Protein AF-A0A956MX14-F1 (afdb_monomer_lite)

Secondary structure (DSSP, 8-state):
----EEEEEEEE-S-B-HHHHHHHHHHHHTEEEEEEEEEE--B-HHHHHHHHHHHHHHHHTT-EEEEEEEEEEGGGGGHHHH--S-EEEEEEEEEE-----

Foldseek 3Di:
DQDAAAEDEEEQEEEQDPVSLVVVLVVLVSHQAYEYEDAYAYYDLVSLVVSLVSQLVCVVSVRYDAEYEAHAEESSCCCVVRRPDDYHYDHHPDYYYDDDD

Structure (mmCIF, N/CA/C/O backbone):
data_AF-A0A956MX14-F1
#
_entry.id   AF-A0A956MX14-F1
#
loop_
_atom_site.group_PDB
_atom_site.id
_atom_site.type_symbol
_atom_site.label_atom_id
_atom_site.label_alt_id
_atom_site.label_comp_id
_atom_site.label_asym_id
_atom_site.label_entity_id
_atom_site.label_seq_id
_atom_site.pdbx_PDB_ins_code
_atom_site.Cartn_x
_atom_site.Cartn_y
_atom_site.Cartn_z
_atom_site.occupancy
_atom_site.B_iso_or_equiv
_atom_site.auth_seq_id
_atom_site.auth_comp_id
_atom_site.auth_asym_id
_atom_site.auth_atom_id
_atom_site.pdbx_PDB_model_num
ATOM 1 N N . MET A 1 1 ? 1.180 10.089 26.466 1.00 47.50 1 MET A N 1
ATOM 2 C CA . MET A 1 1 ? 0.383 9.215 25.581 1.00 47.50 1 MET A CA 1
ATOM 3 C C . MET A 1 1 ? 0.001 10.038 24.370 1.00 47.50 1 MET A C 1
ATOM 5 O O . MET A 1 1 ? -0.615 11.078 24.557 1.00 47.50 1 MET A O 1
ATOM 9 N N . ILE A 1 2 ? 0.427 9.641 23.173 1.00 55.06 2 ILE A N 1
ATOM 10 C CA . ILE A 1 2 ? -0.031 10.278 21.934 1.00 55.06 2 ILE A CA 1
ATOM 11 C C . ILE A 1 2 ? -1.357 9.607 21.586 1.00 55.06 2 ILE A C 1
ATOM 13 O O . ILE A 1 2 ? -1.399 8.402 21.343 1.00 55.06 2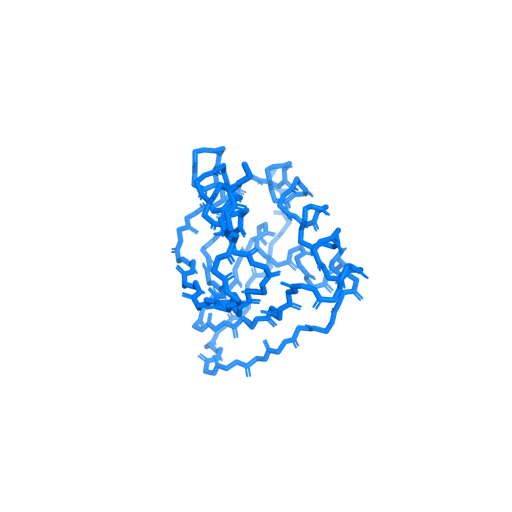 ILE A O 1
ATOM 17 N N . THR A 1 3 ? -2.451 10.357 21.636 1.00 61.34 3 THR A N 1
ATOM 18 C CA . THR A 1 3 ? -3.761 9.886 21.187 1.00 61.34 3 THR A CA 1
ATOM 19 C C . THR A 1 3 ? -3.729 9.834 19.662 1.00 61.34 3 THR A C 1
ATOM 21 O O . THR A 1 3 ? -3.757 10.877 19.012 1.00 61.34 3 THR A O 1
ATOM 24 N N . LYS A 1 4 ? -3.619 8.633 19.081 1.00 71.25 4 LYS A N 1
ATOM 25 C CA . LYS A 1 4 ? -3.745 8.460 17.627 1.00 71.25 4 LYS A CA 1
ATOM 26 C C . LYS A 1 4 ? -5.141 8.916 17.193 1.00 71.25 4 LYS A C 1
ATOM 28 O O . LYS A 1 4 ? -6.128 8.580 17.852 1.00 71.25 4 LYS A O 1
ATOM 33 N N . GLN A 1 5 ? -5.236 9.670 16.098 1.00 70.00 5 GLN A N 1
ATOM 34 C CA . GLN A 1 5 ? -6.532 9.916 15.458 1.00 70.00 5 GLN A CA 1
ATOM 35 C C . GLN A 1 5 ? -7.127 8.572 14.996 1.00 70.00 5 GLN A C 1
ATOM 37 O O . GLN A 1 5 ? -6.390 7.677 14.577 1.00 70.00 5 GLN A O 1
ATOM 42 N N . LEU A 1 6 ? -8.451 8.424 15.123 1.00 85.38 6 LEU A N 1
ATOM 43 C CA . LEU A 1 6 ? -9.152 7.142 14.960 1.00 85.38 6 LEU A CA 1
ATOM 44 C C . LEU A 1 6 ? -9.025 6.567 13.543 1.00 85.38 6 LEU A C 1
ATOM 46 O O . LEU A 1 6 ? -8.735 5.385 13.396 1.00 85.38 6 LEU A O 1
ATOM 50 N N . GLU A 1 7 ? -9.195 7.397 12.516 1.00 92.81 7 GLU A N 1
ATOM 51 C CA . GLU A 1 7 ? -9.185 6.974 11.116 1.00 92.81 7 GLU A CA 1
ATOM 52 C C . GLU A 1 7 ? -8.694 8.109 10.211 1.00 92.81 7 GLU A C 1
ATOM 54 O O . GLU A 1 7 ? -9.032 9.275 10.431 1.00 92.81 7 GLU A O 1
ATOM 59 N N . HIS A 1 8 ? -7.906 7.777 9.186 1.00 96.62 8 HIS A N 1
ATOM 60 C CA . HIS A 1 8 ? -7.459 8.736 8.179 1.00 96.62 8 HIS A CA 1
ATOM 61 C C . HIS A 1 8 ? -7.360 8.110 6.783 1.00 96.62 8 HIS A C 1
ATOM 63 O O . HIS A 1 8 ? -7.179 6.903 6.633 1.00 96.62 8 HIS A O 1
ATOM 69 N N . THR A 1 9 ? -7.483 8.941 5.747 1.00 97.81 9 THR A N 1
ATOM 70 C CA . THR A 1 9 ? -7.290 8.529 4.351 1.00 97.81 9 THR A CA 1
ATOM 71 C C . THR A 1 9 ? -5.990 9.111 3.830 1.00 97.81 9 THR A C 1
ATOM 73 O O . THR A 1 9 ? -5.788 10.320 3.898 1.00 97.81 9 THR A O 1
ATOM 76 N N . ILE A 1 10 ? -5.134 8.256 3.279 1.00 98.38 10 ILE A N 1
ATOM 77 C CA . ILE A 1 10 ? -3.861 8.647 2.679 1.00 98.38 10 ILE A CA 1
ATOM 78 C C . ILE A 1 10 ? -3.909 8.297 1.197 1.00 98.38 10 ILE A C 1
ATOM 80 O O . ILE A 1 10 ? -4.367 7.220 0.829 1.00 98.38 10 ILE A O 1
ATOM 84 N N . ILE A 1 11 ? -3.446 9.221 0.361 1.00 98.56 11 ILE A N 1
ATOM 85 C CA . ILE A 1 11 ? -3.208 8.995 -1.063 1.00 98.56 11 ILE A CA 1
ATOM 86 C C . ILE A 1 11 ? -1.695 9.029 -1.255 1.00 98.56 11 ILE A C 1
ATOM 88 O O . ILE A 1 11 ? -1.064 10.009 -0.858 1.00 98.56 11 ILE A O 1
ATOM 92 N N . PHE A 1 12 ? -1.148 7.957 -1.815 1.00 98.62 12 PHE A N 1
ATOM 93 C CA . PHE A 1 12 ? 0.251 7.812 -2.190 1.00 98.62 12 PHE A CA 1
ATOM 94 C C . PHE A 1 12 ? 0.339 7.707 -3.714 1.00 98.62 12 PHE A C 1
ATOM 96 O O . PHE A 1 12 ? -0.363 6.883 -4.308 1.00 98.62 12 PHE A O 1
ATOM 103 N N . THR A 1 13 ? 1.143 8.579 -4.321 1.00 98.56 13 THR A N 1
ATOM 104 C CA . THR A 1 13 ? 1.333 8.706 -5.780 1.00 98.56 13 THR A CA 1
ATOM 105 C C . THR A 1 13 ? 2.800 8.870 -6.171 1.00 98.56 13 THR A C 1
ATOM 107 O O . THR A 1 13 ? 3.079 9.204 -7.320 1.00 98.56 13 THR A O 1
ATOM 110 N N . ASP A 1 14 ? 3.715 8.705 -5.218 1.00 98.44 14 ASP A N 1
ATOM 111 C CA . ASP A 1 14 ? 5.141 8.934 -5.425 1.00 98.44 14 ASP A CA 1
ATOM 112 C C . ASP A 1 14 ? 5.840 7.659 -5.922 1.00 98.44 14 ASP A C 1
ATOM 114 O O . ASP A 1 14 ? 5.271 6.556 -5.930 1.00 98.44 14 ASP A O 1
ATOM 118 N N . ASP A 1 15 ? 7.086 7.816 -6.354 1.00 98.06 15 ASP A N 1
ATOM 119 C CA . ASP A 1 15 ? 7.964 6.690 -6.660 1.00 98.06 15 ASP A CA 1
ATOM 120 C C . ASP A 1 15 ? 8.393 5.982 -5.365 1.00 98.06 15 ASP A C 1
ATOM 122 O O . ASP A 1 15 ? 8.356 6.553 -4.271 1.00 98.06 15 ASP A O 1
ATOM 126 N N . ILE A 1 16 ? 8.765 4.710 -5.478 1.00 98.19 16 ILE A N 1
ATOM 127 C CA . ILE A 1 16 ? 9.193 3.868 -4.360 1.00 98.19 16 ILE A CA 1
ATOM 128 C C . ILE A 1 16 ? 10.673 4.120 -4.076 1.00 98.19 16 ILE A C 1
ATOM 130 O O . ILE A 1 16 ? 11.559 3.470 -4.632 1.00 98.19 16 ILE A O 1
ATOM 134 N N . GLU A 1 17 ? 10.928 5.082 -3.196 1.00 98.44 17 GLU A N 1
ATOM 135 C CA . GLU A 1 17 ? 12.256 5.495 -2.751 1.00 98.44 17 GLU A CA 1
ATOM 136 C C . GLU A 1 17 ? 12.313 5.553 -1.220 1.00 98.44 17 GLU A C 1
ATOM 138 O O . GLU A 1 17 ? 11.280 5.577 -0.550 1.00 98.44 17 GLU A O 1
ATOM 143 N N . GLU A 1 18 ? 13.519 5.544 -0.645 1.00 98.44 18 GLU A N 1
ATOM 144 C CA . GLU A 1 18 ? 13.705 5.504 0.814 1.00 98.44 18 GLU A CA 1
ATOM 145 C C . GLU A 1 18 ? 12.967 6.654 1.519 1.00 98.44 18 GLU A C 1
ATOM 147 O O . GLU A 1 18 ? 12.235 6.420 2.479 1.00 98.44 18 GLU A O 1
ATOM 152 N N . GLU A 1 19 ? 13.103 7.882 1.008 1.00 98.50 19 GLU A N 1
ATOM 153 C CA . GLU A 1 19 ? 12.473 9.077 1.582 1.00 98.50 19 GLU A CA 1
ATOM 154 C C . GLU A 1 19 ? 10.940 9.008 1.507 1.00 98.50 19 GLU A C 1
ATOM 156 O O . GLU A 1 19 ? 10.260 9.171 2.520 1.00 98.50 19 GLU A O 1
ATOM 161 N N . THR A 1 20 ? 10.381 8.694 0.335 1.00 98.69 20 THR A N 1
ATOM 162 C CA . THR A 1 20 ? 8.924 8.682 0.117 1.00 98.69 20 THR A CA 1
ATOM 163 C C . THR A 1 20 ? 8.235 7.556 0.887 1.00 98.69 20 THR A C 1
ATOM 165 O O . THR A 1 20 ? 7.130 7.735 1.414 1.00 98.69 20 THR A O 1
ATOM 168 N N . VAL A 1 21 ? 8.885 6.394 1.005 1.00 98.69 21 VAL A N 1
ATOM 169 C CA . VAL A 1 21 ? 8.379 5.270 1.798 1.00 98.69 21 VAL A CA 1
ATOM 170 C C . VAL A 1 21 ? 8.490 5.547 3.294 1.00 98.69 21 VAL A C 1
ATOM 172 O O . VAL A 1 21 ? 7.532 5.269 4.023 1.00 98.69 21 VAL A O 1
ATOM 175 N N . GLN A 1 22 ? 9.591 6.141 3.762 1.00 98.75 22 GLN A N 1
ATOM 176 C CA . GLN A 1 22 ? 9.729 6.541 5.163 1.00 98.75 22 GLN A CA 1
ATOM 177 C C . GLN A 1 22 ? 8.662 7.578 5.554 1.00 98.75 22 GLN A C 1
ATOM 179 O O . GLN A 1 22 ? 7.978 7.403 6.566 1.00 98.75 22 GLN A O 1
ATOM 184 N N . ASP A 1 23 ? 8.426 8.584 4.710 1.00 98.69 23 ASP A N 1
ATOM 185 C CA . ASP A 1 23 ? 7.375 9.586 4.912 1.00 98.69 23 ASP A CA 1
ATOM 186 C C . ASP A 1 23 ? 5.974 8.957 4.976 1.00 98.69 23 ASP A C 1
ATOM 188 O O . ASP A 1 23 ? 5.146 9.316 5.826 1.00 98.69 23 ASP A O 1
ATOM 192 N N . LEU A 1 24 ? 5.689 7.982 4.104 1.00 98.75 24 LEU A N 1
ATOM 193 C CA . LEU A 1 24 ? 4.427 7.244 4.122 1.00 98.75 24 LEU A CA 1
ATOM 194 C C . LEU A 1 24 ? 4.256 6.449 5.425 1.00 98.75 24 LEU A C 1
ATOM 196 O O . LEU A 1 24 ? 3.180 6.500 6.035 1.00 98.75 24 LEU A O 1
ATOM 200 N N . ILE A 1 25 ? 5.295 5.737 5.868 1.00 98.56 25 ILE A N 1
ATOM 201 C CA . ILE A 1 25 ? 5.298 4.972 7.123 1.00 98.56 25 ILE A CA 1
ATOM 202 C C . ILE A 1 25 ? 5.031 5.899 8.312 1.00 98.56 25 ILE A C 1
ATOM 204 O O . ILE A 1 25 ? 4.139 5.630 9.129 1.00 98.56 25 ILE A O 1
ATOM 208 N N . ASP A 1 26 ? 5.747 7.019 8.392 1.00 98.19 26 ASP A N 1
ATOM 209 C CA . ASP A 1 26 ? 5.600 7.989 9.476 1.00 98.19 26 ASP A CA 1
ATOM 210 C C . ASP A 1 26 ? 4.202 8.602 9.496 1.00 98.19 26 ASP A C 1
ATOM 212 O O . ASP A 1 26 ? 3.590 8.740 10.562 1.00 98.19 26 ASP A O 1
ATOM 216 N N . LYS A 1 27 ? 3.632 8.885 8.321 1.00 97.19 27 LYS A N 1
ATOM 217 C CA . LYS A 1 27 ? 2.251 9.353 8.193 1.00 97.19 27 LYS A CA 1
ATOM 218 C C . LYS A 1 27 ? 1.247 8.297 8.654 1.00 97.19 27 LYS A C 1
ATOM 220 O O . LYS A 1 27 ? 0.359 8.615 9.441 1.00 97.19 27 LYS A O 1
ATOM 225 N N . ILE A 1 28 ? 1.382 7.035 8.237 1.00 97.50 28 ILE A N 1
ATOM 226 C CA . ILE A 1 28 ? 0.491 5.935 8.655 1.00 97.50 28 ILE A CA 1
ATOM 227 C C . ILE A 1 28 ? 0.560 5.706 10.175 1.00 97.50 28 ILE A C 1
ATOM 229 O O . ILE A 1 28 ? -0.447 5.388 10.822 1.00 97.50 28 ILE A O 1
ATOM 233 N N . ASN A 1 29 ? 1.731 5.885 10.784 1.00 96.12 29 ASN A N 1
ATOM 234 C CA . ASN A 1 29 ? 1.931 5.647 12.212 1.00 96.12 29 ASN A CA 1
ATOM 235 C C . ASN A 1 29 ? 1.225 6.651 13.131 1.00 96.12 29 ASN A C 1
ATOM 237 O O . ASN A 1 29 ? 0.934 6.307 14.284 1.00 96.12 29 ASN A O 1
ATOM 241 N N . GLN A 1 30 ? 0.849 7.824 12.621 1.00 95.56 30 GLN A N 1
ATOM 242 C CA . GLN A 1 30 ? 0.076 8.831 13.359 1.00 95.56 30 GLN A CA 1
ATOM 243 C C . GLN A 1 30 ? -1.383 8.409 13.616 1.00 95.56 30 GLN A C 1
ATOM 245 O O . GLN A 1 30 ? -2.038 8.951 14.513 1.00 95.56 30 GLN A O 1
ATOM 250 N N . TYR A 1 31 ? -1.890 7.416 12.876 1.00 95.94 31 TYR A N 1
ATOM 251 C CA . TYR A 1 31 ? -3.304 7.037 12.867 1.00 95.94 31 TYR A CA 1
ATOM 252 C C . TYR A 1 31 ? -3.532 5.600 13.337 1.00 95.94 31 TYR A C 1
ATOM 254 O O . TYR A 1 31 ? -2.706 4.704 13.122 1.00 95.94 31 TYR A O 1
ATOM 262 N N . ALA A 1 32 ? -4.666 5.380 14.006 1.00 95.12 32 ALA A N 1
ATOM 263 C CA . ALA A 1 32 ? -5.072 4.057 14.465 1.00 95.12 32 ALA A CA 1
ATOM 264 C C . ALA A 1 32 ? -5.552 3.190 13.296 1.00 95.12 32 ALA A C 1
ATOM 266 O O . ALA A 1 32 ? -5.099 2.060 13.182 1.00 95.12 32 ALA A O 1
ATOM 267 N N . PHE A 1 33 ? -6.378 3.735 12.401 1.00 96.94 33 PHE A N 1
ATOM 268 C CA . PHE A 1 33 ? -6.818 3.076 11.171 1.00 96.94 33 PHE A CA 1
ATOM 269 C C . PHE A 1 33 ? -6.496 3.933 9.940 1.00 96.94 33 PHE A C 1
ATOM 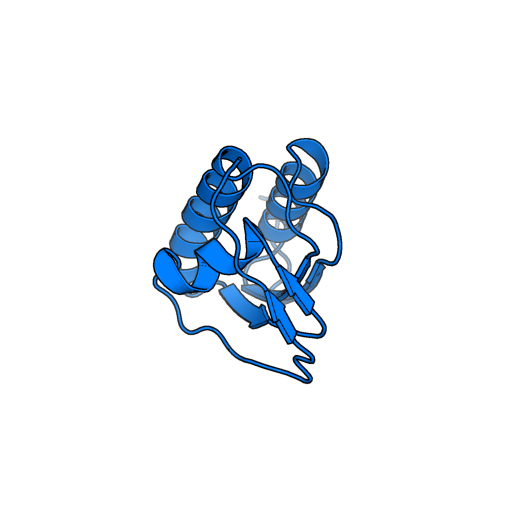271 O O . PHE A 1 33 ? -6.648 5.157 9.974 1.00 96.94 33 PHE A O 1
ATOM 278 N N . VAL A 1 34 ? -6.062 3.302 8.846 1.00 98.38 34 VAL A N 1
ATOM 279 C CA . VAL A 1 34 ? -5.745 3.990 7.586 1.00 98.38 34 VAL A CA 1
ATOM 280 C C . VAL A 1 34 ? -6.458 3.347 6.399 1.00 98.38 34 VAL A C 1
ATOM 282 O O . VAL A 1 34 ? -6.341 2.147 6.161 1.00 98.38 34 VAL A O 1
ATOM 285 N N . ASN A 1 35 ? -7.118 4.182 5.595 1.00 98.44 35 ASN A N 1
ATOM 286 C CA . ASN A 1 35 ? -7.496 3.858 4.221 1.00 98.44 35 ASN A CA 1
ATOM 287 C C . ASN A 1 35 ? -6.408 4.380 3.273 1.00 98.44 35 ASN A C 1
ATOM 289 O O . ASN A 1 35 ? -6.334 5.586 3.027 1.00 98.44 35 ASN A O 1
ATOM 293 N N . LEU A 1 36 ? -5.564 3.489 2.760 1.00 98.75 36 LEU A N 1
ATOM 294 C CA . LEU A 1 36 ? -4.473 3.827 1.852 1.00 98.75 36 LEU A CA 1
ATOM 295 C C . LEU A 1 36 ? -4.925 3.656 0.400 1.00 98.75 36 LEU A C 1
ATOM 297 O O . LEU A 1 36 ? -5.271 2.554 -0.018 1.00 98.75 36 LEU A O 1
ATOM 301 N N . TYR A 1 37 ? -4.900 4.743 -0.364 1.00 98.75 37 TYR A N 1
ATOM 302 C CA . TYR A 1 37 ? -5.001 4.737 -1.819 1.00 98.75 37 TYR A CA 1
ATOM 303 C C . TYR A 1 37 ? -3.596 4.790 -2.408 1.00 98.75 37 TYR A C 1
ATOM 305 O O . TYR A 1 37 ? -2.868 5.745 -2.154 1.00 98.75 37 TYR A O 1
ATOM 313 N N . PHE A 1 38 ? -3.229 3.774 -3.177 1.00 98.69 38 PHE A N 1
ATOM 314 C CA . PHE A 1 38 ? -1.873 3.547 -3.654 1.00 98.69 38 PHE A CA 1
ATOM 315 C C . PHE A 1 38 ? -1.813 3.562 -5.185 1.00 98.69 38 PHE A C 1
ATOM 317 O O . PHE A 1 38 ? -2.562 2.848 -5.856 1.00 98.69 38 PHE A O 1
ATOM 324 N N . SER A 1 39 ? -0.920 4.387 -5.717 1.00 98.56 39 SER A N 1
ATOM 325 C CA . SER A 1 39 ? -0.563 4.507 -7.128 1.00 98.56 39 SER A CA 1
ATOM 326 C C . SER A 1 39 ? 0.935 4.797 -7.184 1.00 98.56 39 SER A C 1
ATOM 328 O O . SER A 1 39 ? 1.438 5.540 -6.349 1.00 98.56 39 SER A O 1
ATOM 330 N N . THR A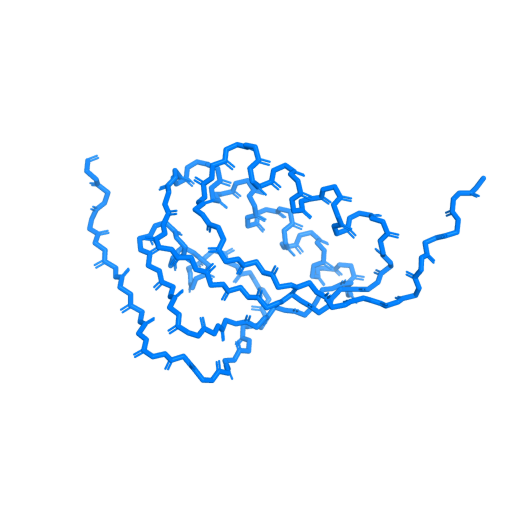 1 40 ? 1.658 4.219 -8.134 1.00 98.31 40 THR A N 1
ATOM 331 C CA . THR A 1 40 ? 3.099 4.470 -8.294 1.00 98.31 40 THR A CA 1
ATOM 332 C C . THR A 1 40 ? 3.569 4.044 -9.681 1.00 98.31 40 THR A C 1
ATOM 334 O O . THR A 1 40 ? 3.013 3.115 -10.280 1.00 98.31 40 THR A O 1
ATOM 337 N N . HIS A 1 41 ? 4.609 4.701 -10.193 1.00 97.06 41 HIS A N 1
ATOM 338 C CA . HIS A 1 41 ? 5.291 4.276 -11.413 1.00 97.06 41 HIS A CA 1
ATOM 339 C C . HIS A 1 41 ? 6.352 3.196 -11.166 1.00 97.06 41 HIS A C 1
ATOM 341 O O . HIS A 1 41 ? 6.833 2.606 -12.135 1.00 97.06 41 HIS A O 1
ATOM 347 N N . GLY A 1 42 ? 6.669 2.891 -9.907 1.00 96.12 42 GLY A N 1
ATOM 348 C CA . GLY A 1 42 ? 7.724 1.954 -9.548 1.00 96.12 42 GLY A CA 1
ATOM 349 C C . GLY A 1 42 ? 8.771 2.585 -8.653 1.00 96.12 42 GLY A C 1
ATOM 350 O O . GLY A 1 42 ? 8.533 3.616 -8.039 1.00 96.12 42 GLY A O 1
ATOM 351 N N . GLY A 1 43 ? 9.932 1.947 -8.586 1.00 96.00 43 GLY A N 1
ATOM 352 C CA . GLY A 1 43 ? 11.078 2.404 -7.810 1.00 96.00 43 GLY A CA 1
ATOM 353 C C . GLY A 1 43 ? 11.923 1.215 -7.375 1.00 96.00 43 GLY A C 1
ATOM 354 O O . GLY A 1 43 ? 11.983 0.205 -8.080 1.00 96.00 43 GLY A O 1
ATOM 355 N N . TYR A 1 44 ? 12.568 1.322 -6.221 1.00 96.69 44 TYR A N 1
ATOM 356 C CA . TYR A 1 44 ? 13.471 0.292 -5.726 1.00 96.69 44 TYR A CA 1
ATOM 357 C C . TYR A 1 44 ? 12.708 -0.883 -5.095 1.00 96.69 44 TYR A C 1
ATOM 359 O O . TYR A 1 44 ? 11.914 -0.709 -4.169 1.00 96.69 44 TYR A O 1
ATOM 367 N N . SER A 1 45 ? 12.954 -2.099 -5.591 1.00 95.06 45 SER A N 1
ATOM 368 C CA . SER A 1 45 ? 12.269 -3.320 -5.136 1.00 95.06 45 SER A CA 1
ATOM 369 C C . SER A 1 45 ? 12.558 -3.688 -3.678 1.00 95.06 45 SER A C 1
ATOM 371 O O . SER A 1 45 ? 11.685 -4.205 -2.989 1.00 95.06 45 SER A O 1
ATOM 373 N N . ASP A 1 46 ? 13.758 -3.409 -3.171 1.00 96.69 46 ASP A N 1
ATOM 374 C CA . ASP A 1 46 ? 14.104 -3.623 -1.761 1.00 96.69 46 ASP A CA 1
ATOM 375 C C . ASP A 1 46 ? 13.337 -2.669 -0.834 1.00 96.69 46 ASP A C 1
ATOM 377 O O . ASP A 1 46 ? 12.814 -3.091 0.199 1.00 96.69 46 ASP A O 1
ATOM 381 N N . ILE A 1 47 ? 13.181 -1.409 -1.239 1.00 98.38 47 ILE A N 1
ATOM 382 C CA . ILE A 1 47 ? 12.344 -0.437 -0.531 1.00 98.38 47 ILE A CA 1
ATOM 383 C C . ILE A 1 47 ? 10.863 -0.832 -0.607 1.00 98.38 47 ILE A C 1
ATOM 385 O O . ILE A 1 47 ? 10.138 -0.721 0.386 1.00 98.38 47 ILE A O 1
ATOM 389 N N . MET A 1 48 ? 10.412 -1.363 -1.746 1.00 97.75 48 MET A N 1
ATOM 390 C CA . MET A 1 48 ? 9.059 -1.895 -1.866 1.00 97.75 48 MET A CA 1
ATOM 391 C C . MET A 1 48 ? 8.817 -3.061 -0.906 1.00 97.75 48 MET A C 1
ATOM 393 O O . MET A 1 48 ? 7.787 -3.093 -0.234 1.00 97.75 48 MET A O 1
ATOM 397 N N . ALA A 1 49 ? 9.769 -3.988 -0.792 1.00 98.19 49 ALA A N 1
ATOM 398 C CA . ALA A 1 49 ? 9.673 -5.108 0.137 1.00 98.19 49 ALA A CA 1
ATOM 399 C C . ALA A 1 49 ? 9.527 -4.630 1.595 1.00 98.19 49 ALA A C 1
ATOM 401 O O . ALA A 1 49 ? 8.700 -5.162 2.335 1.00 98.19 49 ALA A O 1
ATOM 402 N N . ILE A 1 50 ? 10.256 -3.576 1.988 1.00 98.69 50 ILE A N 1
ATOM 403 C CA . ILE A 1 50 ? 10.114 -2.936 3.309 1.00 98.69 50 ILE A CA 1
ATOM 404 C C . ILE A 1 50 ? 8.708 -2.346 3.489 1.00 98.69 50 ILE A C 1
ATOM 406 O O . ILE A 1 50 ? 8.085 -2.529 4.538 1.00 98.69 50 ILE A O 1
ATOM 410 N N . LEU A 1 51 ? 8.183 -1.653 2.473 1.00 98.75 51 LEU A N 1
ATOM 411 C CA . LEU A 1 51 ? 6.827 -1.112 2.531 1.00 98.75 51 LEU A CA 1
ATOM 412 C C . LEU A 1 51 ? 5.788 -2.231 2.685 1.00 98.75 51 LEU A C 1
ATOM 414 O O . LEU A 1 51 ? 4.889 -2.112 3.514 1.00 98.75 51 LEU A O 1
ATOM 418 N N . ILE A 1 52 ? 5.904 -3.319 1.922 1.00 98.81 52 ILE A N 1
ATOM 419 C CA . ILE A 1 52 ? 4.966 -4.448 1.975 1.00 98.81 52 ILE A CA 1
ATOM 420 C C . ILE A 1 52 ? 4.971 -5.106 3.357 1.00 98.81 52 ILE A C 1
ATOM 422 O O . ILE A 1 52 ? 3.893 -5.309 3.915 1.00 98.81 52 ILE A O 1
ATOM 426 N N . ASP A 1 53 ? 6.147 -5.360 3.940 1.00 98.81 53 ASP A N 1
ATOM 427 C CA . ASP A 1 53 ? 6.280 -5.898 5.302 1.00 98.81 53 ASP A CA 1
ATOM 428 C C . ASP A 1 53 ? 5.531 -5.026 6.325 1.00 98.81 53 ASP A C 1
ATOM 430 O O . ASP A 1 53 ? 4.680 -5.503 7.086 1.00 98.81 53 ASP A O 1
ATOM 434 N N . PHE A 1 54 ? 5.735 -3.707 6.261 1.00 98.81 54 PHE A N 1
ATOM 435 C CA . PHE A 1 54 ? 5.017 -2.765 7.114 1.00 98.81 54 PHE A CA 1
ATOM 436 C C . PHE A 1 54 ? 3.496 -2.794 6.884 1.00 98.81 54 PHE A C 1
ATOM 438 O O . PHE A 1 54 ? 2.715 -2.785 7.843 1.00 98.81 54 PHE A O 1
ATOM 445 N N . LEU A 1 55 ? 3.041 -2.824 5.628 1.00 98.81 55 LEU A N 1
ATOM 446 C CA . LEU A 1 55 ? 1.614 -2.861 5.301 1.00 98.81 55 LEU A CA 1
ATOM 447 C C . LEU A 1 55 ? 0.958 -4.173 5.758 1.00 98.81 55 LEU A C 1
ATOM 449 O O . LEU A 1 55 ? -0.171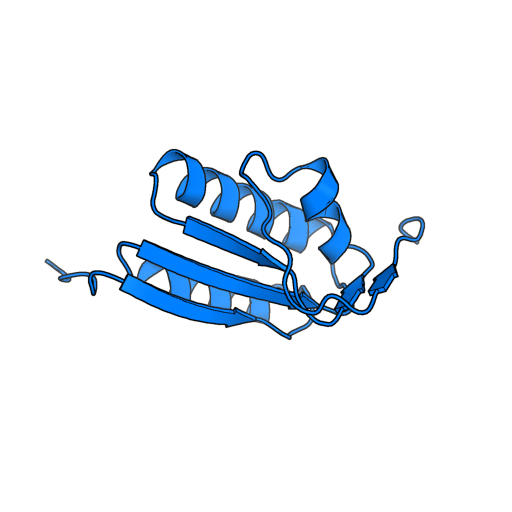 -4.126 6.258 1.00 98.81 55 LEU A O 1
ATOM 453 N N . ASN A 1 56 ? 1.648 -5.310 5.645 1.00 98.81 56 ASN A N 1
ATOM 454 C CA . ASN A 1 56 ? 1.198 -6.603 6.166 1.00 98.81 56 ASN A CA 1
ATOM 455 C C . ASN A 1 56 ? 1.024 -6.532 7.686 1.00 98.81 56 ASN A C 1
ATOM 457 O O . ASN A 1 56 ? -0.069 -6.804 8.185 1.00 98.81 56 ASN A O 1
ATOM 461 N N . HIS A 1 57 ? 2.011 -6.002 8.415 1.00 98.50 57 HIS A N 1
ATOM 462 C CA . HIS A 1 57 ? 1.888 -5.794 9.859 1.00 98.50 57 HIS A CA 1
ATOM 463 C C . HIS A 1 57 ? 0.682 -4.908 10.231 1.00 98.50 57 HIS A C 1
ATOM 465 O O . HIS A 1 57 ? -0.046 -5.165 11.197 1.00 98.50 57 HIS A O 1
ATOM 471 N N . ARG A 1 58 ? 0.421 -3.835 9.472 1.00 98.06 58 ARG A N 1
ATOM 472 C CA . ARG A 1 58 ? -0.760 -2.986 9.707 1.00 98.06 58 ARG A CA 1
ATOM 473 C C . ARG A 1 58 ? -2.067 -3.722 9.393 1.00 98.06 58 ARG A C 1
ATOM 475 O O . ARG A 1 58 ? -3.056 -3.500 10.101 1.00 98.06 58 ARG A O 1
ATOM 482 N N . PHE A 1 59 ? -2.091 -4.574 8.373 1.00 98.00 59 PHE A N 1
ATOM 483 C CA . PHE A 1 59 ? -3.253 -5.387 8.023 1.00 98.00 59 PHE A CA 1
ATOM 484 C C . PHE A 1 59 ? -3.570 -6.445 9.086 1.00 98.00 59 PHE A C 1
ATOM 486 O O . PHE A 1 59 ? -4.720 -6.517 9.515 1.00 98.00 59 PHE A O 1
ATOM 493 N N . GLU A 1 60 ? -2.574 -7.186 9.576 1.00 97.81 60 GLU A N 1
ATOM 494 C CA . GLU A 1 60 ? -2.738 -8.179 10.651 1.00 97.81 60 GLU A CA 1
ATOM 495 C C . GLU A 1 60 ? -3.360 -7.565 11.912 1.00 97.81 60 GLU A C 1
ATOM 497 O O . GLU A 1 60 ? -4.218 -8.159 12.565 1.00 97.81 60 GLU A O 1
ATOM 502 N N . ASN A 1 61 ? -2.989 -6.320 12.213 1.00 96.25 61 ASN A N 1
ATOM 503 C CA . ASN A 1 61 ? -3.554 -5.543 13.313 1.00 96.25 61 ASN A CA 1
ATOM 504 C C . ASN A 1 61 ? -4.967 -4.986 13.031 1.00 96.25 61 ASN A C 1
ATOM 506 O O . ASN A 1 61 ? -5.497 -4.219 13.836 1.00 96.25 61 ASN A O 1
ATOM 510 N N . GLY A 1 62 ? -5.569 -5.295 11.879 1.00 96.44 62 GLY A N 1
ATOM 511 C CA . GLY A 1 62 ? -6.873 -4.777 11.455 1.00 96.44 62 GLY A CA 1
ATOM 512 C C . GLY A 1 62 ? -6.892 -3.262 11.237 1.00 96.44 62 GLY A C 1
ATOM 513 O O . GLY A 1 62 ? -7.938 -2.630 11.369 1.00 96.44 62 GLY A O 1
ATOM 514 N N . SER A 1 63 ? -5.733 -2.661 10.948 1.00 97.25 63 SER A N 1
ATOM 515 C CA . SER A 1 63 ? -5.519 -1.208 10.996 1.00 97.25 63 SER A CA 1
ATOM 516 C C . SER A 1 63 ? -5.294 -0.551 9.629 1.00 97.25 63 SER A C 1
ATOM 518 O O . SER A 1 63 ? -4.976 0.641 9.561 1.00 97.25 63 SER A O 1
ATOM 520 N N . LEU A 1 64 ? -5.432 -1.321 8.547 1.00 98.50 64 LEU A N 1
ATOM 521 C CA . LEU A 1 64 ? -5.175 -0.887 7.178 1.00 98.50 64 LEU A CA 1
ATOM 522 C C . LEU A 1 64 ? -6.225 -1.440 6.214 1.00 98.50 64 LEU A C 1
ATOM 524 O O . LEU A 1 64 ? -6.545 -2.627 6.226 1.00 98.50 64 LEU A O 1
ATOM 528 N N . LYS A 1 65 ? -6.681 -0.575 5.311 1.00 98.44 65 LYS A N 1
ATOM 529 C CA . LYS A 1 65 ? -7.353 -0.942 4.068 1.00 98.44 65 LYS A CA 1
ATOM 530 C C . LYS A 1 65 ? -6.534 -0.421 2.890 1.00 98.44 65 LYS A C 1
ATOM 532 O O . LYS A 1 65 ? -6.397 0.793 2.748 1.00 98.44 65 LYS A O 1
ATOM 537 N N . LEU A 1 66 ? -6.053 -1.314 2.028 1.00 98.75 66 LEU A N 1
ATOM 538 C CA . LEU A 1 66 ? -5.279 -0.962 0.837 1.00 98.75 66 LEU A CA 1
ATOM 539 C C . LEU A 1 66 ? -6.160 -0.926 -0.419 1.00 98.75 66 LEU A C 1
ATOM 541 O O . LEU A 1 66 ? -6.834 -1.897 -0.748 1.00 98.75 66 LEU A O 1
ATOM 545 N N . THR A 1 67 ? -6.152 0.191 -1.140 1.00 98.81 67 THR A N 1
ATOM 546 C CA . THR A 1 67 ? -6.834 0.358 -2.429 1.00 98.81 67 THR A CA 1
ATOM 547 C C . THR A 1 67 ? -5.839 0.805 -3.488 1.00 98.81 67 THR A C 1
ATOM 549 O O . THR A 1 67 ? -5.261 1.875 -3.347 1.00 98.81 67 THR A O 1
ATOM 552 N N . ILE A 1 68 ? -5.680 0.057 -4.576 1.00 98.62 68 ILE A N 1
ATOM 553 C CA . ILE A 1 68 ? -4.907 0.519 -5.735 1.00 98.62 68 ILE A CA 1
ATOM 554 C C . ILE A 1 68 ? -5.785 1.325 -6.698 1.00 98.62 68 ILE A C 1
ATOM 556 O O . ILE A 1 68 ? -6.971 1.016 -6.891 1.00 98.62 68 ILE A O 1
ATOM 560 N N . PHE A 1 69 ? -5.214 2.370 -7.293 1.00 98.44 69 PHE A N 1
ATOM 561 C CA . PHE A 1 69 ? -5.906 3.245 -8.241 1.00 98.44 69 PHE A CA 1
ATOM 562 C C . PHE A 1 69 ? -4.960 3.801 -9.307 1.00 98.44 69 PHE A C 1
ATOM 564 O O . PHE A 1 69 ? -3.753 3.702 -9.151 1.00 98.44 69 PHE A O 1
ATOM 571 N N . ASP A 1 70 ? -5.533 4.379 -10.370 1.00 97.69 70 ASP A N 1
ATOM 572 C CA . ASP A 1 70 ? -4.840 5.036 -11.492 1.00 97.69 70 ASP A CA 1
ATOM 573 C C . ASP A 1 70 ? -3.779 4.162 -12.174 1.00 97.69 70 ASP A C 1
ATOM 575 O O . ASP A 1 70 ? -4.074 3.550 -13.203 1.00 97.69 70 ASP A O 1
ATOM 579 N N . PHE A 1 71 ? -2.579 4.048 -11.613 1.00 96.56 71 PHE A N 1
ATOM 580 C CA . PHE A 1 71 ? -1.477 3.310 -12.208 1.00 96.56 71 PHE A CA 1
ATOM 581 C C . PHE A 1 71 ? -0.599 2.651 -11.137 1.00 96.56 71 PHE A C 1
ATOM 583 O O . PHE A 1 71 ? -0.163 3.308 -10.196 1.00 96.56 71 PHE A O 1
ATOM 590 N N . VAL A 1 72 ? -0.313 1.356 -11.282 1.00 97.75 72 VAL A N 1
ATOM 591 C CA . VAL A 1 72 ? 0.677 0.659 -10.442 1.00 97.75 72 VAL A CA 1
ATOM 592 C C . VAL A 1 72 ? 1.630 -0.103 -11.351 1.00 97.75 72 VAL A C 1
ATOM 594 O O . VAL A 1 72 ? 1.201 -0.954 -12.133 1.00 97.75 72 VAL A O 1
ATOM 597 N N . ALA A 1 73 ? 2.916 0.220 -11.275 1.00 96.56 73 ALA A N 1
ATOM 598 C CA . ALA A 1 73 ? 3.922 -0.332 -12.170 1.00 96.56 73 ALA A CA 1
ATOM 599 C C . ALA A 1 73 ? 5.206 -0.760 -11.462 1.00 96.56 73 ALA A C 1
ATOM 601 O O . ALA A 1 73 ? 5.489 -0.324 -10.347 1.00 96.56 73 ALA A O 1
ATOM 602 N N . SER A 1 74 ? 5.982 -1.597 -12.160 1.00 95.56 74 SER A N 1
ATOM 603 C CA . SER A 1 74 ? 7.311 -2.055 -11.752 1.00 95.56 74 SER A CA 1
ATOM 604 C C . SER A 1 74 ? 7.276 -2.627 -10.328 1.00 95.56 74 SER A C 1
ATOM 606 O O . SER A 1 74 ? 6.359 -3.392 -10.032 1.00 95.56 74 SER A O 1
ATOM 608 N N . ALA A 1 75 ? 8.195 -2.238 -9.441 1.00 96.00 75 ALA A N 1
ATOM 609 C CA . ALA A 1 75 ? 8.227 -2.660 -8.039 1.00 96.00 75 ALA A CA 1
ATOM 610 C C . ALA A 1 75 ? 6.868 -2.504 -7.331 1.00 96.00 75 ALA A C 1
ATOM 612 O O . ALA A 1 75 ? 6.466 -3.363 -6.560 1.00 96.00 75 ALA A O 1
ATOM 613 N N . GLY A 1 76 ? 6.067 -1.481 -7.657 1.00 96.75 76 GLY A N 1
ATOM 614 C CA . GLY A 1 76 ? 4.729 -1.323 -7.077 1.00 96.75 76 GLY A CA 1
ATOM 615 C C . GLY A 1 76 ? 3.801 -2.523 -7.313 1.00 96.75 76 GLY A C 1
ATOM 616 O O . GLY A 1 76 ? 2.875 -2.756 -6.535 1.00 96.75 76 GLY A O 1
ATOM 617 N N . THR A 1 77 ? 4.044 -3.300 -8.372 1.00 96.44 77 THR A N 1
ATOM 618 C CA . THR A 1 77 ? 3.283 -4.516 -8.668 1.00 96.44 77 THR A CA 1
ATOM 619 C C . THR A 1 77 ? 3.612 -5.701 -7.760 1.00 96.44 77 THR A C 1
ATOM 621 O O . THR A 1 77 ? 2.802 -6.626 -7.701 1.00 96.44 77 THR A O 1
ATOM 624 N N . ASP A 1 78 ? 4.693 -5.634 -6.977 1.00 96.00 78 ASP A N 1
ATOM 625 C CA . ASP A 1 78 ? 5.055 -6.646 -5.975 1.00 96.00 78 ASP A CA 1
ATOM 626 C C . ASP A 1 78 ? 3.982 -6.757 -4.876 1.00 96.00 78 ASP A C 1
ATOM 628 O O . ASP A 1 78 ? 3.782 -7.826 -4.303 1.00 96.00 78 ASP A O 1
ATOM 632 N N . LEU A 1 79 ? 3.161 -5.709 -4.674 1.00 96.56 79 LEU A N 1
ATOM 633 C CA . LEU A 1 79 ? 1.946 -5.791 -3.846 1.00 96.56 79 LEU A CA 1
ATOM 634 C C . LEU A 1 79 ? 1.045 -6.958 -4.246 1.00 96.56 79 LEU A C 1
ATOM 636 O O . LEU A 1 79 ? 0.410 -7.561 -3.394 1.00 96.56 79 LEU A O 1
ATOM 640 N N . LEU A 1 80 ? 0.949 -7.266 -5.538 1.00 94.69 80 LEU A N 1
ATOM 641 C CA . LEU A 1 80 ? 0.063 -8.319 -6.033 1.00 94.69 80 LEU A CA 1
ATOM 642 C C . LEU A 1 80 ? 0.594 -9.726 -5.734 1.00 94.69 80 LEU A C 1
ATOM 644 O O . LEU A 1 80 ? -0.148 -10.692 -5.911 1.00 94.69 80 LEU A O 1
ATOM 648 N N . LEU A 1 81 ? 1.859 -9.834 -5.325 1.00 93.38 81 LEU A N 1
ATOM 649 C CA . LEU A 1 81 ? 2.544 -11.086 -5.033 1.00 93.38 81 LEU A CA 1
ATOM 650 C C . LEU A 1 81 ? 2.714 -11.288 -3.523 1.00 93.38 81 LEU A C 1
ATOM 652 O O . LEU A 1 81 ? 2.393 -12.366 -3.027 1.00 93.38 81 LEU A O 1
ATOM 656 N N . ASP A 1 82 ? 3.154 -10.247 -2.810 1.00 97.50 82 ASP A N 1
ATOM 657 C CA . ASP A 1 82 ? 3.680 -10.374 -1.444 1.00 97.50 82 ASP A CA 1
ATOM 658 C C . ASP A 1 82 ? 2.803 -9.712 -0.362 1.00 97.50 82 ASP A C 1
ATOM 660 O O . ASP A 1 82 ? 3.019 -9.917 0.836 1.00 97.50 82 ASP A O 1
ATOM 664 N N . TYR A 1 83 ? 1.791 -8.921 -0.740 1.00 98.56 83 TYR A N 1
ATOM 665 C CA . TYR A 1 83 ? 0.829 -8.396 0.232 1.00 98.56 83 TYR A CA 1
ATOM 666 C C . TYR A 1 83 ? -0.199 -9.469 0.608 1.00 98.56 83 TYR A C 1
ATOM 668 O O . TYR A 1 83 ? -0.878 -10.037 -0.246 1.00 98.56 83 TYR A O 1
ATOM 676 N N . GLU A 1 84 ? -0.357 -9.717 1.904 1.00 98.38 84 GLU A N 1
ATOM 677 C CA . GLU A 1 84 ? -1.192 -10.803 2.430 1.00 98.38 84 GLU A CA 1
ATOM 678 C C . GLU A 1 84 ? -2.662 -10.397 2.618 1.00 98.38 84 GLU A C 1
ATOM 680 O O . GLU A 1 84 ? -3.549 -11.240 2.786 1.00 98.38 84 GLU A O 1
ATOM 685 N N . GLY A 1 85 ? -2.937 -9.090 2.606 1.00 97.75 85 GLY A N 1
ATOM 686 C CA . GLY A 1 85 ? -4.273 -8.538 2.790 1.00 97.75 85 GLY A CA 1
ATOM 687 C C . GLY A 1 85 ? -5.093 -8.417 1.499 1.00 97.75 85 GLY A C 1
ATOM 688 O O . GLY A 1 85 ? -4.586 -8.546 0.384 1.00 97.75 85 GLY A O 1
ATOM 689 N N . PRO A 1 86 ? -6.397 -8.105 1.612 1.00 98.12 86 PRO A N 1
ATOM 690 C CA . PRO A 1 86 ? -7.226 -7.815 0.453 1.00 98.12 86 PRO A CA 1
ATOM 691 C C . PRO A 1 86 ? -6.800 -6.496 -0.200 1.00 98.12 86 PRO A C 1
ATOM 693 O O . PRO A 1 86 ? -6.782 -5.443 0.443 1.00 98.12 86 PRO A O 1
ATOM 696 N N . ILE A 1 87 ? -6.552 -6.544 -1.508 1.00 98.38 87 ILE A N 1
ATOM 697 C CA . ILE A 1 87 ? -6.314 -5.361 -2.336 1.00 98.38 87 ILE A CA 1
ATOM 698 C C . ILE A 1 87 ? -7.630 -4.948 -2.985 1.00 98.38 87 ILE A C 1
ATOM 700 O O . ILE A 1 87 ? -8.197 -5.662 -3.813 1.00 98.38 87 ILE A O 1
ATOM 704 N N . TYR A 1 88 ? -8.124 -3.771 -2.616 1.00 98.50 88 TYR A N 1
ATOM 705 C CA . TYR A 1 88 ? -9.276 -3.169 -3.277 1.00 98.50 88 TYR A CA 1
ATOM 706 C C . TYR A 1 88 ? -8.820 -2.408 -4.523 1.00 98.50 88 TYR A C 1
ATOM 708 O O . TYR A 1 88 ? -7.712 -1.885 -4.576 1.00 98.50 88 TYR A O 1
ATOM 716 N N . VAL A 1 89 ? -9.685 -2.301 -5.528 1.00 97.88 89 V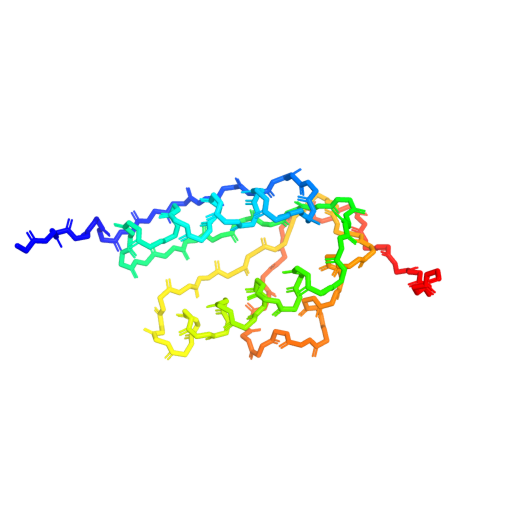AL A N 1
ATOM 717 C CA . VAL A 1 89 ? -9.360 -1.628 -6.793 1.00 97.88 89 VAL A CA 1
ATOM 718 C C . VAL A 1 89 ? -10.351 -0.500 -7.043 1.00 97.88 89 VAL A C 1
ATOM 720 O O . VAL A 1 89 ? -11.562 -0.696 -6.914 1.00 97.88 89 VAL A O 1
ATOM 723 N N . LYS A 1 90 ? -9.859 0.684 -7.423 1.00 97.00 90 LYS A N 1
ATOM 724 C CA . LYS A 1 90 ? -10.702 1.831 -7.786 1.00 97.00 90 LYS A CA 1
ATOM 725 C C . LYS A 1 90 ? -10.109 2.595 -8.964 1.00 97.00 90 LYS A C 1
ATOM 727 O O . LYS A 1 90 ? -9.022 3.129 -8.844 1.00 97.00 90 LYS A O 1
ATOM 732 N N . ASN A 1 91 ? -10.839 2.714 -10.077 1.00 95.75 91 ASN A N 1
ATOM 733 C CA . ASN A 1 91 ? -10.411 3.483 -11.261 1.00 95.75 91 ASN A CA 1
ATOM 734 C C . ASN A 1 91 ? -8.969 3.174 -11.720 1.00 95.75 91 ASN A C 1
ATOM 736 O O . ASN A 1 91 ? -8.236 4.073 -12.125 1.00 95.75 91 ASN A O 1
ATOM 740 N N . LEU A 1 92 ? -8.553 1.912 -11.618 1.00 96.81 92 LEU A N 1
ATOM 741 C CA . LEU A 1 92 ? -7.234 1.470 -12.051 1.00 96.81 92 LEU A CA 1
ATOM 742 C C . LEU A 1 92 ? -7.191 1.450 -13.580 1.00 96.81 92 LEU A C 1
ATOM 744 O O . LEU A 1 92 ? -7.996 0.770 -14.216 1.00 96.81 92 LEU A O 1
ATOM 748 N N . ARG A 1 93 ? -6.278 2.221 -14.166 1.00 96.62 93 ARG A N 1
ATOM 749 C CA . ARG A 1 93 ? -6.129 2.350 -15.619 1.00 96.62 93 ARG A CA 1
ATOM 750 C C . ARG A 1 93 ? -5.152 1.333 -16.173 1.00 96.62 93 ARG A C 1
ATOM 752 O O . ARG A 1 93 ? -5.384 0.840 -17.272 1.00 96.62 93 ARG A O 1
ATOM 759 N N . ALA A 1 94 ? -4.084 1.024 -15.441 1.00 94.56 94 ALA A N 1
ATOM 760 C CA . ALA A 1 94 ? -3.152 -0.019 -15.840 1.00 94.56 94 ALA A CA 1
ATOM 761 C C . ALA A 1 94 ? -2.349 -0.589 -14.665 1.00 94.56 94 ALA A C 1
ATOM 763 O O . ALA A 1 94 ? -2.111 0.077 -13.657 1.00 94.56 94 ALA A O 1
ATOM 764 N N . LEU A 1 95 ? -1.930 -1.838 -14.868 1.00 95.94 95 LEU A N 1
ATOM 765 C CA . LEU A 1 95 ? -0.884 -2.531 -14.129 1.00 95.94 95 LEU A CA 1
ATOM 766 C C . LEU A 1 95 ? 0.243 -2.829 -15.113 1.00 95.94 95 LEU A C 1
ATOM 768 O O . LEU A 1 95 ? -0.036 -3.344 -16.200 1.00 95.94 95 LEU A O 1
ATOM 772 N N . LEU A 1 96 ? 1.486 -2.507 -14.765 1.00 94.38 96 LEU A N 1
ATOM 773 C CA . LEU A 1 96 ? 2.634 -2.752 -15.639 1.00 94.38 96 LEU A CA 1
ATOM 774 C C . LEU A 1 96 ? 3.724 -3.504 -14.886 1.00 94.38 96 LEU A C 1
ATOM 776 O O . LEU A 1 96 ? 4.324 -2.977 -13.961 1.00 94.38 96 LEU A O 1
ATOM 780 N N . PHE A 1 97 ? 4.018 -4.714 -15.345 1.00 89.88 97 PHE A N 1
ATOM 781 C CA . PHE A 1 97 ? 5.080 -5.562 -14.816 1.00 89.88 97 PHE A CA 1
ATOM 782 C C . PHE A 1 97 ? 6.224 -5.599 -15.827 1.00 89.88 97 PHE A C 1
ATOM 784 O O . PHE A 1 97 ? 5.982 -5.651 -17.037 1.00 89.88 97 PHE A O 1
ATOM 791 N N . HIS A 1 98 ? 7.458 -5.614 -15.345 1.00 83.81 98 HIS A N 1
ATOM 792 C CA . HIS A 1 98 ? 8.634 -5.926 -16.149 1.00 83.81 98 HIS A CA 1
ATOM 793 C C . HIS A 1 98 ? 9.623 -6.724 -15.298 1.00 83.81 98 HIS A C 1
ATOM 795 O O . HIS A 1 98 ? 9.507 -6.748 -14.075 1.00 83.81 98 HIS A O 1
ATOM 801 N N . ALA A 1 99 ? 10.561 -7.420 -15.941 1.00 77.00 99 ALA A N 1
ATOM 802 C CA . ALA A 1 99 ? 11.640 -8.067 -15.205 1.00 77.00 99 ALA A CA 1
ATOM 803 C C . ALA A 1 99 ? 12.502 -6.990 -14.517 1.00 77.00 99 ALA A C 1
ATOM 805 O O . ALA A 1 99 ? 12.720 -5.948 -1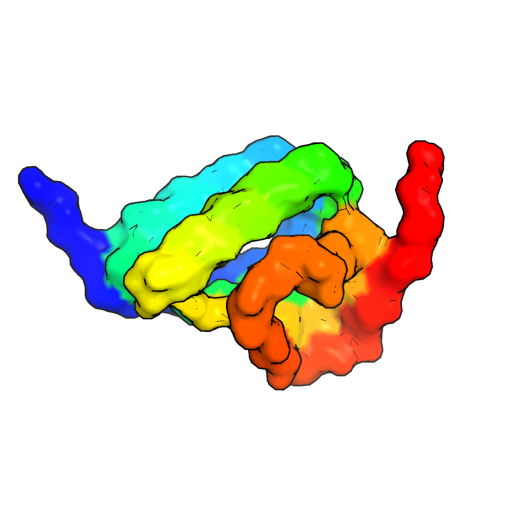5.141 1.00 77.00 99 ALA A O 1
ATOM 806 N N . PRO A 1 100 ? 12.970 -7.212 -13.276 1.00 65.50 100 PRO A N 1
ATOM 807 C CA . PRO A 1 100 ? 13.960 -6.334 -12.664 1.00 65.50 100 PRO A CA 1
ATOM 808 C C . PRO A 1 100 ? 15.214 -6.311 -13.547 1.00 65.50 100 PRO A C 1
ATOM 810 O O . PRO A 1 100 ? 15.622 -7.362 -14.054 1.00 65.50 100 PRO A O 1
ATOM 813 N N . ASP A 1 101 ? 15.748 -5.111 -13.778 1.00 58.09 101 ASP A N 1
ATOM 814 C CA . ASP A 1 101 ? 16.961 -4.900 -14.579 1.00 58.09 101 ASP A CA 1
ATOM 815 C C . ASP A 1 101 ? 18.206 -5.525 -13.924 1.00 58.09 101 ASP A C 1
ATOM 817 O O . ASP A 1 101 ? 18.311 -5.501 -12.673 1.00 58.09 101 ASP A O 1
#

pLDDT: mean 94.44, std 9.78, range [47.5, 98.81]

Sequence (101 aa):
MITKQLEHTIIFTDDIEEETVQDLIDKINQYAFVNLYFSTHGGYSDIMAILIDFLNHRFENGSLKLTIFDFVASAGTDLLLDYEGPIYVKNLRALLFHAPD

Radius of gyration: 13.05 Å; chains: 1; bounding box: 28×21×42 Å